Protein AF-A0A101X4U9-F1 (afdb_monomer)

Radius of gyration: 17.06 Å; Cα contacts (8 Å, |Δi|>4): 240; chains: 1; bounding box: 56×26×54 Å

Secondary structure (DSSP, 8-state):
-------------EEEEEEEE-SSEEEEEEEETTHHHHHHHHHHHHHHTT--EEES-S-BTTTTBEEEEEEPP---TTTHHHHHHHHHHHHHHHHHHHHHHHHHHH--EEEEEE---TTTTT-HHHHHHHHHHHHHHHHH--

Solvent-accessible surface area (backbone atoms only — not comparable to full-atom values): 7815 Å² total; per-residue (Å²): 135,84,84,75,78,75,68,71,81,74,71,69,42,43,30,25,36,29,38,19,85,52,84,55,43,28,42,39,34,23,28,53,82,58,14,66,60,29,49,55,39,19,38,55,43,11,46,76,71,77,38,71,53,42,77,73,44,91,59,41,82,90,59,61,25,34,36,33,34,36,70,44,80,93,48,60,94,86,59,26,62,64,52,38,50,53,53,50,52,48,44,49,54,11,39,54,50,14,45,53,50,42,27,73,76,64,66,28,51,69,49,80,40,86,44,87,45,69,64,70,90,75,43,67,63,49,49,47,46,39,44,48,52,42,55,48,50,60,70,64,71,112

Sequence (142 aa):
MDKSKRSERQGMNANVVGVDIGVSRSVFAFVGVNAELTYNLSIIYARQNAISMLPLGAYDAVTRAFVADVRYPSVDRYRGSELANNVVQKALGAVLRAMHSAQRMHGSLVGIALEDLGEVGENKRDLIRARRVWEYVIRHAR

Structure (mmCIF, N/CA/C/O backbone):
data_AF-A0A101X4U9-F1
#
_entry.id   AF-A0A101X4U9-F1
#
loop_
_atom_site.group_PDB
_atom_site.id
_atom_site.type_symbol
_atom_site.label_atom_id
_atom_site.label_alt_id
_atom_site.label_comp_id
_atom_site.label_asym_id
_atom_site.label_entity_id
_atom_site.label_seq_id
_atom_site.pdbx_PDB_ins_code
_atom_site.Cartn_x
_atom_site.Cartn_y
_atom_site.Cartn_z
_atom_site.occupancy
_atom_site.B_iso_or_equiv
_atom_site.auth_seq_id
_atom_site.auth_comp_id
_atom_site.auth_asym_id
_atom_site.auth_atom_id
_atom_site.pdbx_PDB_model_num
ATOM 1 N N . MET A 1 1 ? 38.336 3.531 -34.716 1.00 40.91 1 MET A N 1
ATOM 2 C CA . MET A 1 1 ? 37.607 2.357 -34.191 1.00 40.91 1 MET A CA 1
ATOM 3 C C . MET A 1 1 ? 36.460 2.887 -33.348 1.00 40.91 1 MET A C 1
ATOM 5 O O . MET A 1 1 ? 36.695 3.468 -32.296 1.00 40.91 1 MET A O 1
ATOM 9 N N . ASP A 1 2 ? 35.261 2.844 -33.913 1.00 41.22 2 ASP A N 1
ATOM 10 C CA . ASP A 1 2 ? 34.087 3.587 -33.463 1.00 41.22 2 ASP A CA 1
ATOM 11 C C . ASP A 1 2 ? 33.434 2.889 -32.257 1.00 41.22 2 ASP A C 1
ATOM 13 O O . ASP A 1 2 ? 32.840 1.818 -32.392 1.00 41.22 2 ASP A O 1
ATOM 17 N N . LYS A 1 3 ? 33.568 3.470 -31.055 1.00 41.94 3 LYS A N 1
ATOM 18 C CA . LYS A 1 3 ? 32.840 3.038 -29.848 1.00 41.94 3 LYS A CA 1
ATOM 19 C C . LYS A 1 3 ? 31.412 3.581 -29.910 1.00 41.94 3 LYS A C 1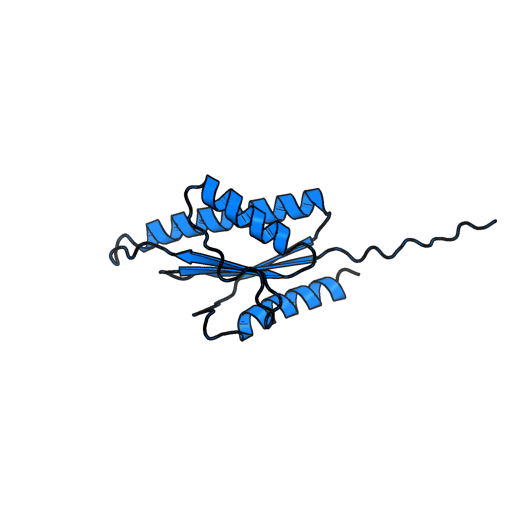
ATOM 21 O O . LYS A 1 3 ? 30.983 4.366 -29.064 1.00 41.94 3 LYS A O 1
ATOM 26 N N . SER A 1 4 ? 30.687 3.183 -30.951 1.00 38.59 4 SER A N 1
ATOM 27 C CA . SER A 1 4 ? 29.281 3.509 -31.124 1.00 38.59 4 SER A CA 1
ATOM 28 C C . SER A 1 4 ? 28.477 2.970 -29.936 1.00 38.59 4 SER A C 1
ATOM 30 O O . SER A 1 4 ? 28.243 1.777 -29.770 1.00 38.59 4 SER A O 1
ATOM 32 N N . LYS A 1 5 ? 28.110 3.895 -29.046 1.00 43.38 5 LYS A N 1
ATOM 33 C CA . LYS A 1 5 ? 26.751 4.092 -28.528 1.00 43.38 5 LYS A CA 1
ATOM 34 C C . LYS A 1 5 ? 25.884 2.831 -28.378 1.00 43.38 5 LYS A C 1
ATOM 36 O O . LYS A 1 5 ? 24.724 2.828 -28.778 1.00 43.38 5 LYS A O 1
ATOM 41 N N . ARG A 1 6 ? 26.363 1.809 -27.674 1.00 39.06 6 ARG A N 1
ATOM 42 C CA . ARG A 1 6 ? 25.469 0.993 -26.845 1.00 39.06 6 ARG A CA 1
ATOM 43 C C . ARG A 1 6 ? 25.341 1.687 -25.498 1.00 39.06 6 ARG A C 1
ATOM 45 O O . ARG A 1 6 ? 25.879 1.246 -24.494 1.00 39.06 6 ARG A O 1
ATOM 52 N N . SER A 1 7 ? 24.621 2.811 -25.509 1.00 40.25 7 SER A N 1
ATOM 53 C CA . SER A 1 7 ? 23.775 3.134 -24.366 1.00 40.25 7 SER A CA 1
ATOM 54 C C . SER A 1 7 ? 22.867 1.920 -24.234 1.00 40.25 7 SER A C 1
ATOM 56 O O . SER A 1 7 ? 21.953 1.715 -25.035 1.00 40.25 7 SER A O 1
ATOM 58 N N . GLU A 1 8 ? 23.211 1.031 -23.304 1.00 42.56 8 GLU A N 1
ATOM 59 C CA . GLU A 1 8 ? 22.228 0.129 -22.742 1.00 42.56 8 GLU A CA 1
ATOM 60 C C . GLU A 1 8 ? 21.030 1.007 -22.412 1.00 42.56 8 GLU A C 1
ATOM 62 O O . GLU A 1 8 ? 21.140 1.982 -21.666 1.00 42.56 8 GLU A O 1
ATOM 67 N N . ARG A 1 9 ? 19.916 0.734 -23.088 1.00 44.94 9 ARG A N 1
ATOM 68 C CA . ARG A 1 9 ? 18.620 1.305 -22.763 1.00 44.94 9 ARG A CA 1
ATOM 69 C C . ARG A 1 9 ? 18.318 0.851 -21.337 1.00 44.94 9 ARG A C 1
ATOM 71 O O . ARG A 1 9 ? 17.706 -0.197 -21.155 1.00 44.94 9 ARG A O 1
ATOM 78 N N . GLN A 1 10 ? 18.821 1.580 -20.343 1.00 50.31 10 GLN A N 1
ATOM 79 C CA . GLN A 1 10 ? 18.463 1.402 -18.946 1.00 50.31 10 GLN A CA 1
ATOM 80 C C . GLN A 1 10 ? 16.976 1.725 -18.870 1.00 50.31 10 GLN A C 1
ATOM 82 O O . GLN A 1 10 ? 16.577 2.886 -18.833 1.00 50.31 10 GLN A O 1
ATOM 87 N N . GLY A 1 11 ? 16.145 0.688 -18.971 1.00 56.69 11 GLY A N 1
ATOM 88 C CA . GLY A 1 11 ? 14.722 0.817 -18.712 1.00 56.69 11 GLY A CA 1
ATOM 89 C C . GLY A 1 11 ? 14.564 1.430 -17.329 1.00 56.69 11 GLY A C 1
ATOM 90 O O . GLY A 1 11 ? 15.196 0.978 -16.375 1.00 56.69 11 GLY A O 1
ATOM 91 N N . MET A 1 12 ? 13.778 2.495 -17.229 1.00 66.31 12 MET A N 1
ATOM 92 C CA . MET A 1 12 ? 13.555 3.165 -15.959 1.00 66.31 12 MET A CA 1
ATOM 93 C C . MET A 1 12 ? 12.910 2.174 -14.981 1.00 66.31 12 MET A C 1
ATOM 95 O O . MET A 1 12 ? 11.835 1.634 -15.251 1.00 66.31 12 MET A O 1
ATOM 99 N N . ASN A 1 13 ? 13.569 1.917 -13.850 1.00 79.38 13 ASN A N 1
ATOM 100 C CA . ASN A 1 13 ? 13.026 1.055 -12.805 1.00 79.38 13 ASN A CA 1
ATOM 101 C C . ASN A 1 13 ? 11.766 1.713 -12.242 1.00 79.38 13 ASN A C 1
ATOM 103 O O . ASN A 1 13 ? 11.863 2.746 -11.585 1.00 79.38 13 ASN A O 1
ATOM 107 N N . ALA A 1 14 ? 10.587 1.141 -12.465 1.00 77.44 14 ALA A N 1
ATOM 108 C CA . ALA A 1 14 ? 9.351 1.663 -11.892 1.00 77.44 14 ALA A CA 1
ATOM 109 C C . ALA A 1 14 ? 8.870 0.780 -10.736 1.00 77.44 14 ALA A C 1
ATOM 111 O O . ALA A 1 14 ? 9.015 -0.443 -10.793 1.00 77.44 14 ALA A O 1
ATOM 112 N N . ASN A 1 15 ? 8.241 1.390 -9.735 1.00 83.56 15 ASN A N 1
ATOM 113 C CA . ASN A 1 15 ? 7.404 0.720 -8.743 1.00 83.56 15 ASN A CA 1
ATOM 114 C C . ASN A 1 15 ? 6.072 1.460 -8.610 1.00 83.56 15 ASN A C 1
ATOM 116 O O . ASN A 1 15 ? 5.991 2.669 -8.828 1.00 83.56 15 ASN A O 1
ATOM 120 N N . VAL A 1 16 ? 5.030 0.739 -8.226 1.00 83.88 16 VAL A N 1
ATOM 121 C CA . VAL A 1 16 ? 3.734 1.301 -7.853 1.00 83.88 16 VAL A CA 1
ATOM 122 C C . VAL A 1 16 ? 3.359 0.768 -6.483 1.00 83.88 16 VAL A C 1
ATOM 124 O O . VAL A 1 16 ? 3.527 -0.422 -6.208 1.00 83.88 16 VAL A O 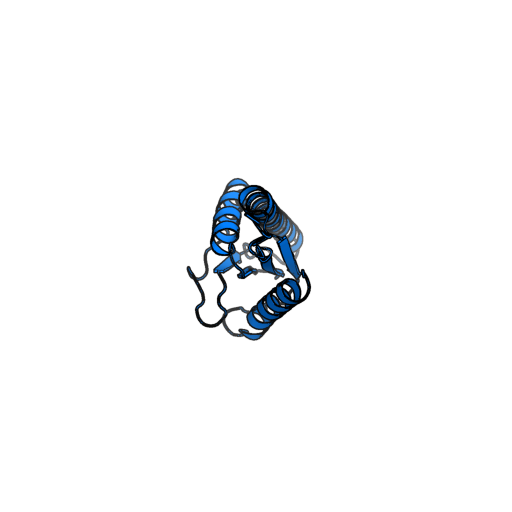1
ATOM 127 N N . VAL A 1 17 ? 2.861 1.662 -5.635 1.00 86.50 17 VAL A N 1
ATOM 128 C CA . VAL A 1 17 ? 2.248 1.308 -4.359 1.00 86.50 17 VAL A CA 1
ATOM 129 C C . VAL A 1 17 ? 0.742 1.531 -4.459 1.00 86.50 17 VAL A C 1
ATOM 131 O O . VAL A 1 17 ? 0.304 2.669 -4.615 1.00 86.50 17 VAL A O 1
ATOM 134 N N . GLY A 1 18 ? -0.035 0.452 -4.399 1.00 85.94 18 GLY A N 1
ATOM 135 C CA . GLY A 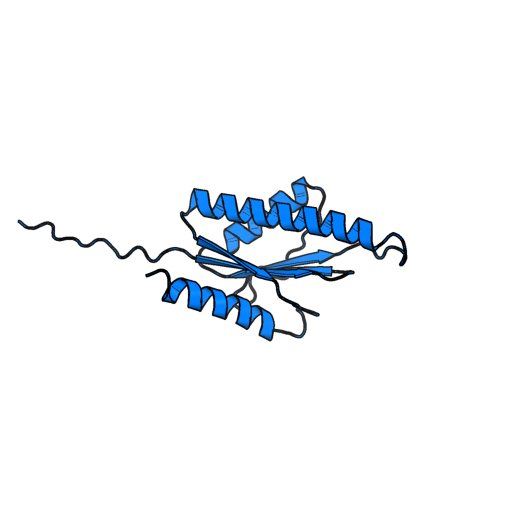1 18 ? -1.485 0.483 -4.218 1.00 85.94 18 GLY A CA 1
ATOM 136 C C . GLY A 1 18 ? -1.823 0.678 -2.743 1.00 85.94 18 GLY A C 1
ATOM 137 O O . GLY A 1 18 ? -1.208 0.037 -1.888 1.00 85.94 18 GLY A O 1
ATOM 138 N N . VAL A 1 19 ? -2.758 1.573 -2.437 1.00 83.94 19 VAL A N 1
ATOM 139 C CA . VAL A 1 19 ? -3.157 1.907 -1.065 1.00 83.94 19 VAL A CA 1
ATOM 140 C C . VAL A 1 19 ? -4.670 1.886 -0.948 1.00 83.94 19 VAL A C 1
ATOM 142 O O . VAL A 1 19 ? -5.331 2.643 -1.650 1.00 83.94 19 VAL A O 1
ATOM 145 N N . ASP A 1 20 ? -5.170 1.098 -0.003 1.00 82.38 20 ASP A N 1
ATOM 146 C CA . ASP A 1 20 ? -6.569 1.058 0.420 1.00 82.38 20 ASP A CA 1
ATOM 147 C C . ASP A 1 20 ? -6.712 1.458 1.863 1.00 82.38 20 ASP A C 1
ATOM 149 O O . ASP A 1 20 ? -6.025 0.918 2.733 1.00 82.38 20 ASP A O 1
ATOM 153 N N . ILE A 1 21 ? -7.601 2.416 2.093 1.00 77.38 21 ILE A N 1
ATOM 154 C CA . ILE A 1 21 ? -7.804 3.035 3.388 1.00 77.38 21 ILE A CA 1
ATOM 155 C C . ILE A 1 21 ? -9.200 2.690 3.878 1.00 77.38 21 ILE A C 1
ATOM 157 O O . ILE A 1 21 ? -10.187 3.296 3.466 1.00 77.38 21 ILE A O 1
ATOM 161 N N . GLY A 1 22 ? -9.265 1.761 4.825 1.00 75.06 22 GLY A N 1
ATOM 162 C CA . GLY A 1 22 ? -10.493 1.412 5.523 1.00 75.06 22 GLY A CA 1
ATOM 163 C C . GLY A 1 22 ? -10.547 1.966 6.945 1.00 75.06 22 GLY A C 1
ATOM 164 O O . GLY A 1 22 ? -9.579 2.486 7.499 1.00 75.06 22 GLY A O 1
ATOM 165 N N . VAL A 1 23 ? -11.714 1.816 7.571 1.00 70.12 23 VAL A N 1
ATOM 166 C CA . VAL A 1 23 ? -11.990 2.321 8.930 1.00 70.12 23 VAL A CA 1
ATOM 167 C C . VAL A 1 23 ? -11.407 1.419 10.026 1.00 70.12 23 VAL A C 1
ATOM 169 O O . VAL A 1 23 ? -11.098 1.881 11.120 1.00 70.12 23 VAL A O 1
ATOM 172 N N . SER A 1 24 ? -11.254 0.124 9.738 1.00 74.50 24 SER A N 1
ATOM 173 C CA . SER A 1 24 ? -10.729 -0.907 10.654 1.00 74.50 24 SER A CA 1
ATOM 174 C C . SER A 1 24 ? -9.416 -1.534 10.171 1.00 74.50 24 SER A C 1
ATOM 176 O O . SER A 1 24 ? -8.666 -2.114 10.960 1.00 74.50 24 SER A O 1
ATOM 178 N N . ARG A 1 25 ? -9.112 -1.389 8.880 1.00 80.75 25 ARG A N 1
ATOM 179 C CA . ARG A 1 25 ? -7.940 -1.960 8.226 1.00 80.75 25 ARG A CA 1
ATOM 180 C C . ARG A 1 25 ? -7.597 -1.146 6.988 1.00 80.75 25 ARG A C 1
ATOM 182 O O . ARG A 1 25 ? -8.496 -0.800 6.237 1.00 80.75 25 ARG A O 1
ATOM 189 N N . SER A 1 26 ? -6.313 -0.911 6.767 1.00 82.31 26 SER A N 1
ATOM 190 C CA . SER A 1 26 ? -5.789 -0.412 5.493 1.00 82.31 26 SER A CA 1
ATOM 191 C C . SER A 1 26 ? -4.803 -1.406 4.912 1.00 82.31 26 SER A C 1
ATOM 193 O O . SER A 1 26 ? -4.105 -2.084 5.670 1.00 82.31 26 SER A O 1
ATOM 195 N N . VAL A 1 27 ? -4.727 -1.486 3.588 1.00 85.00 27 VAL A N 1
ATOM 196 C CA . VAL A 1 27 ? -3.839 -2.409 2.876 1.00 85.00 27 VAL A CA 1
ATOM 197 C C . VAL A 1 27 ? -2.935 -1.656 1.915 1.00 85.00 27 VAL A C 1
ATOM 199 O O . VAL A 1 27 ? -3.335 -0.693 1.270 1.00 85.00 27 VAL A O 1
ATOM 202 N N . PHE A 1 28 ? -1.692 -2.113 1.832 1.00 86.94 28 PHE A N 1
ATOM 203 C CA . PHE A 1 28 ? -0.645 -1.559 0.997 1.00 86.94 28 PHE A CA 1
ATOM 204 C C . PHE A 1 28 ? -0.070 -2.677 0.136 1.00 86.94 28 PHE A C 1
ATOM 206 O O . PHE A 1 28 ? 0.359 -3.710 0.656 1.00 86.94 28 PHE A O 1
ATOM 213 N N . ALA A 1 29 ? -0.050 -2.463 -1.173 1.00 87.44 29 ALA A N 1
ATOM 214 C CA . ALA A 1 29 ? 0.460 -3.409 -2.149 1.00 87.44 29 ALA A CA 1
ATOM 215 C C . ALA A 1 29 ? 1.599 -2.786 -2.947 1.00 87.44 29 ALA A C 1
ATOM 217 O O . ALA A 1 29 ? 1.449 -1.709 -3.508 1.00 87.44 29 ALA A O 1
ATOM 218 N N . PHE A 1 30 ? 2.732 -3.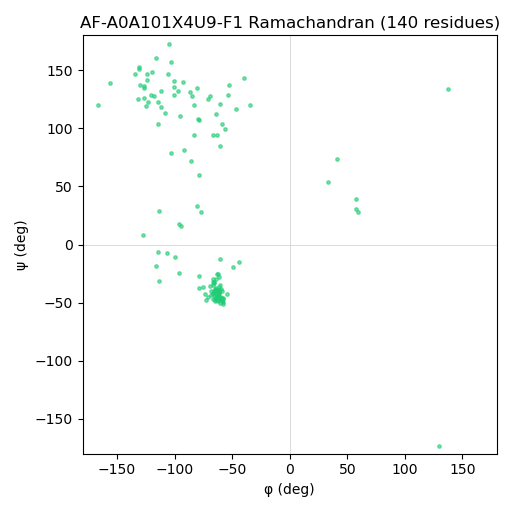469 -3.034 1.00 88.12 30 PHE A N 1
ATOM 219 C CA . PHE A 1 30 ? 3.934 -2.973 -3.690 1.00 88.12 30 PHE A CA 1
ATOM 220 C C . PHE A 1 30 ? 4.222 -3.846 -4.906 1.00 88.12 30 PHE A C 1
ATOM 222 O O . PHE A 1 30 ? 4.383 -5.063 -4.785 1.00 88.12 30 PHE A O 1
ATOM 229 N N . VAL A 1 31 ? 4.300 -3.222 -6.081 1.00 85.62 31 VAL A N 1
ATOM 230 C CA . VAL A 1 31 ? 4.518 -3.895 -7.369 1.00 85.62 31 VAL A CA 1
ATOM 231 C C . VAL A 1 31 ? 5.651 -3.207 -8.119 1.00 85.62 31 VAL A C 1
ATOM 233 O O . VAL A 1 31 ? 5.715 -1.980 -8.162 1.00 85.62 31 VAL A O 1
ATOM 236 N N . GLY A 1 32 ? 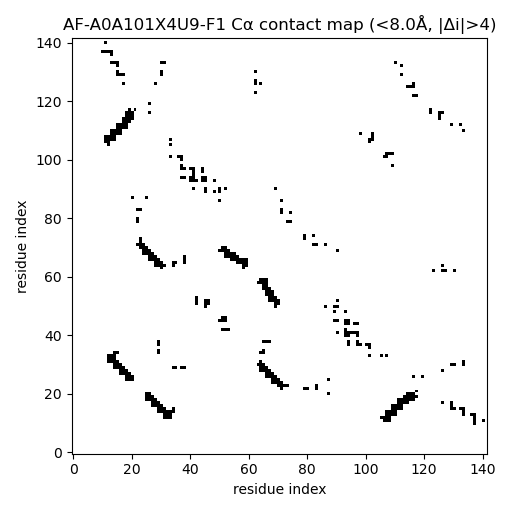6.549 -3.985 -8.723 1.00 82.38 32 GLY A N 1
ATOM 237 C CA . GLY A 1 32 ? 7.657 -3.468 -9.527 1.00 82.38 32 GLY A CA 1
ATOM 238 C C . GLY A 1 32 ? 9.023 -4.038 -9.170 1.00 82.38 32 GLY A C 1
ATOM 239 O O . GLY A 1 32 ? 9.139 -4.967 -8.374 1.00 82.38 32 GLY A O 1
ATOM 240 N N . VAL A 1 33 ? 10.060 -3.482 -9.801 1.00 83.00 33 VAL A N 1
ATOM 241 C CA . VAL A 1 33 ? 11.437 -4.010 -9.770 1.00 83.00 33 VAL A CA 1
ATOM 242 C C . VAL A 1 33 ? 12.041 -3.970 -8.364 1.00 83.00 33 VAL A C 1
ATOM 244 O O . VAL A 1 33 ? 12.694 -4.920 -7.953 1.00 83.00 33 VAL A O 1
ATOM 247 N N . ASN A 1 34 ? 11.782 -2.901 -7.608 1.00 86.31 34 ASN A N 1
ATOM 248 C CA . ASN A 1 34 ? 12.265 -2.712 -6.235 1.00 86.31 34 ASN A CA 1
ATOM 249 C C . ASN A 1 34 ? 11.105 -2.709 -5.224 1.00 86.31 34 ASN A C 1
ATOM 251 O O . ASN A 1 34 ? 11.167 -2.045 -4.182 1.00 86.31 34 ASN A O 1
ATOM 255 N N . ALA A 1 35 ? 10.020 -3.422 -5.541 1.00 86.88 35 ALA A N 1
ATOM 256 C CA . ALA A 1 35 ? 8.841 -3.495 -4.688 1.00 86.88 35 ALA A CA 1
ATOM 257 C C . ALA A 1 35 ? 9.147 -4.131 -3.330 1.00 86.88 35 ALA A C 1
ATOM 259 O O . ALA A 1 35 ? 8.704 -3.604 -2.316 1.00 86.88 35 ALA A O 1
ATOM 260 N N . GLU A 1 36 ? 9.966 -5.185 -3.302 1.00 89.56 36 GLU A N 1
ATOM 261 C CA . GLU A 1 36 ? 10.386 -5.856 -2.067 1.00 89.56 36 GLU A CA 1
ATOM 262 C C . GLU A 1 36 ? 11.142 -4.914 -1.126 1.00 89.56 36 GLU A C 1
ATOM 264 O O . GLU A 1 36 ? 10.854 -4.836 0.066 1.00 89.56 36 GLU A O 1
ATOM 269 N N . LEU A 1 37 ? 12.091 -4.148 -1.670 1.00 89.50 37 LEU A N 1
ATOM 270 C CA . LEU A 1 37 ? 12.841 -3.161 -0.899 1.00 89.50 37 LEU A CA 1
ATOM 271 C C . LEU A 1 37 ? 11.904 -2.088 -0.337 1.00 89.50 37 LEU A C 1
ATOM 273 O O . LEU A 1 37 ? 11.981 -1.758 0.845 1.00 89.50 37 LEU A O 1
ATOM 277 N N . THR A 1 38 ? 11.011 -1.561 -1.177 1.00 90.81 38 THR A N 1
ATOM 278 C CA . THR A 1 38 ? 10.048 -0.525 -0.774 1.00 90.81 38 THR A CA 1
ATOM 279 C C . THR A 1 38 ? 9.117 -1.046 0.327 1.00 90.81 38 THR A C 1
ATOM 281 O O . THR A 1 38 ? 8.894 -0.360 1.320 1.00 90.81 38 THR A O 1
ATOM 284 N N . TYR A 1 39 ? 8.650 -2.285 0.197 1.00 92.19 39 TYR A N 1
ATOM 285 C CA . TYR A 1 39 ? 7.836 -2.993 1.180 1.00 92.19 39 TYR A CA 1
ATOM 286 C C . TYR A 1 39 ? 8.558 -3.206 2.521 1.00 92.19 39 TYR A C 1
ATOM 288 O O . TYR A 1 39 ? 8.038 -2.880 3.591 1.00 92.19 39 TYR A O 1
ATOM 296 N N . ASN A 1 40 ? 9.793 -3.707 2.486 1.00 92.12 40 ASN A N 1
ATOM 297 C CA . ASN A 1 40 ? 10.571 -3.950 3.699 1.00 92.12 40 ASN A CA 1
ATOM 298 C C . ASN A 1 40 ? 10.876 -2.637 4.434 1.00 92.12 40 ASN A C 1
ATOM 300 O O . ASN A 1 40 ? 10.722 -2.543 5.656 1.00 92.12 40 ASN A O 1
ATOM 304 N N . LEU A 1 41 ? 11.243 -1.589 3.692 1.00 93.19 41 LEU A N 1
ATOM 305 C CA . LEU A 1 41 ? 11.480 -0.263 4.257 1.00 93.19 41 LEU A CA 1
ATOM 306 C C . LEU A 1 41 ? 10.205 0.352 4.842 1.00 93.19 41 LEU A C 1
ATOM 308 O O . LEU A 1 41 ? 10.276 0.961 5.910 1.00 93.19 41 LEU A O 1
ATOM 312 N N . SER A 1 42 ? 9.038 0.174 4.20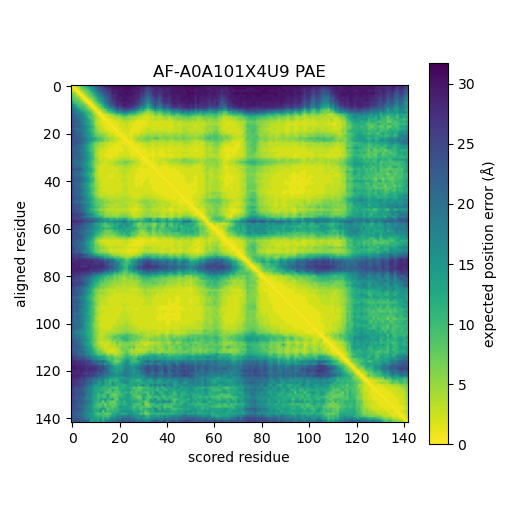9 1.00 93.00 42 SER A N 1
ATOM 313 C CA . SER A 1 42 ? 7.787 0.712 4.754 1.00 93.00 42 SER A CA 1
ATOM 314 C C . SER A 1 42 ? 7.431 0.068 6.090 1.00 93.00 42 SER A C 1
ATOM 316 O O . SER A 1 42 ? 7.010 0.777 7.000 1.00 93.00 42 SER A O 1
ATOM 318 N N . ILE A 1 43 ? 7.678 -1.236 6.256 1.00 92.38 43 ILE A N 1
ATOM 319 C CA . ILE A 1 43 ? 7.479 -1.934 7.536 1.00 92.38 43 ILE A CA 1
ATOM 320 C C . ILE A 1 43 ? 8.424 -1.381 8.610 1.00 92.38 43 ILE A C 1
ATOM 322 O O . ILE A 1 43 ? 7.987 -1.084 9.725 1.00 92.38 43 ILE A O 1
ATOM 326 N N . ILE A 1 44 ? 9.709 -1.205 8.286 1.00 93.56 44 ILE A N 1
ATOM 327 C CA . ILE A 1 44 ? 10.701 -0.655 9.223 1.00 93.56 44 ILE A CA 1
ATOM 328 C C . ILE A 1 44 ? 10.299 0.757 9.659 1.00 93.56 44 ILE A C 1
ATOM 330 O O . ILE A 1 44 ? 10.222 1.041 10.856 1.00 93.56 44 ILE A O 1
ATOM 334 N N . TYR A 1 45 ? 9.989 1.637 8.706 1.00 94.69 45 TYR A N 1
ATOM 335 C CA . TYR A 1 45 ? 9.595 3.011 9.004 1.00 94.69 45 TYR A CA 1
ATOM 336 C C . TYR A 1 45 ? 8.251 3.093 9.730 1.00 94.69 45 TYR A C 1
ATOM 338 O O . TYR A 1 45 ? 8.076 3.977 10.565 1.00 94.69 45 TYR A O 1
ATOM 346 N N . ALA A 1 46 ? 7.310 2.180 9.471 1.00 91.69 46 ALA A N 1
ATOM 347 C CA . ALA A 1 46 ? 6.046 2.115 10.201 1.00 91.69 46 ALA A CA 1
ATOM 348 C C . ALA A 1 46 ? 6.290 1.774 11.676 1.00 91.69 46 ALA A C 1
ATOM 350 O O . ALA A 1 46 ? 5.805 2.489 12.557 1.00 91.69 46 ALA A O 1
ATOM 351 N N . ARG A 1 47 ? 7.129 0.766 11.948 1.00 90.88 47 ARG A N 1
ATOM 352 C CA . ARG A 1 47 ? 7.514 0.373 13.313 1.00 90.88 47 ARG A CA 1
ATOM 353 C C . ARG A 1 47 ? 8.204 1.503 14.071 1.00 90.88 47 ARG A C 1
ATOM 355 O O . ARG A 1 47 ? 7.915 1.702 15.246 1.00 90.88 47 ARG A O 1
ATOM 362 N N . GLN A 1 48 ? 9.040 2.295 13.398 1.00 92.38 48 GLN A N 1
ATOM 363 C CA . GLN A 1 48 ? 9.661 3.485 13.996 1.00 92.38 48 GLN A CA 1
ATOM 364 C C . GLN A 1 48 ? 8.639 4.550 14.435 1.00 92.38 48 GLN A C 1
ATOM 366 O O . GLN A 1 48 ? 8.920 5.307 15.357 1.00 92.38 48 GLN A O 1
ATOM 371 N N . ASN A 1 49 ? 7.443 4.591 13.832 1.00 88.06 49 ASN A N 1
ATOM 372 C CA . ASN A 1 49 ? 6.345 5.468 14.268 1.00 88.06 49 ASN A CA 1
ATOM 373 C C . ASN A 1 49 ? 5.340 4.760 15.197 1.00 88.06 49 ASN A C 1
ATOM 375 O O . ASN A 1 49 ? 4.210 5.236 15.336 1.00 88.06 49 ASN A O 1
ATOM 379 N N . ALA A 1 50 ? 5.722 3.623 15.792 1.00 88.00 50 ALA A N 1
ATOM 380 C CA . ALA A 1 50 ? 4.862 2.769 16.613 1.00 88.00 50 ALA A CA 1
ATOM 381 C C . ALA A 1 50 ? 3.599 2.264 15.884 1.00 88.00 50 ALA A C 1
ATOM 383 O O . ALA A 1 50 ? 2.561 2.041 16.506 1.00 88.00 50 ALA A O 1
ATOM 384 N N . ILE A 1 51 ? 3.678 2.080 14.560 1.00 89.06 51 ILE A N 1
ATOM 385 C CA . ILE A 1 51 ? 2.606 1.481 13.760 1.00 89.06 51 ILE A CA 1
ATOM 386 C C . ILE A 1 51 ? 2.925 0.018 13.469 1.00 89.06 51 ILE A C 1
ATOM 388 O O . ILE A 1 51 ? 3.996 -0.313 12.958 1.00 89.06 51 ILE A O 1
ATOM 392 N N . SER A 1 52 ? 1.959 -0.857 13.753 1.00 86.94 52 SER A N 1
ATOM 393 C CA . SER A 1 52 ? 2.025 -2.266 13.371 1.00 86.94 52 SER A CA 1
ATOM 394 C C . SER A 1 52 ? 1.556 -2.430 11.926 1.00 86.94 52 SER A C 1
ATOM 396 O O . SER A 1 52 ? 0.359 -2.515 11.656 1.00 86.94 52 SER A O 1
ATOM 398 N N . MET A 1 53 ? 2.513 -2.419 10.999 1.00 88.81 53 MET A N 1
ATOM 399 C CA . MET A 1 53 ? 2.302 -2.808 9.606 1.00 88.81 53 MET A CA 1
ATOM 400 C C . MET A 1 53 ? 2.691 -4.280 9.455 1.00 88.81 53 MET A C 1
ATOM 402 O O . MET A 1 53 ? 3.864 -4.636 9.617 1.00 88.81 53 MET A O 1
ATOM 406 N N . LEU A 1 54 ? 1.698 -5.136 9.227 1.00 85.38 54 LEU A N 1
ATOM 407 C CA . LEU A 1 54 ? 1.843 -6.583 9.212 1.00 85.38 54 LEU A CA 1
ATOM 408 C C . LEU A 1 54 ? 1.999 -7.099 7.777 1.00 85.38 54 LEU A C 1
ATOM 410 O O . LEU A 1 54 ? 1.218 -6.731 6.901 1.00 85.38 54 LEU A O 1
ATOM 414 N N . PRO A 1 55 ? 2.981 -7.973 7.523 1.00 82.88 55 PRO A N 1
ATOM 415 C CA . PRO A 1 55 ? 3.147 -8.615 6.230 1.00 82.88 55 PRO A CA 1
ATOM 416 C C . PRO A 1 55 ? 2.023 -9.640 5.997 1.00 82.88 55 PRO A C 1
ATOM 418 O O . PRO A 1 55 ? 1.845 -10.551 6.801 1.00 82.88 55 PRO A O 1
ATOM 421 N N . LEU A 1 56 ? 1.285 -9.532 4.887 1.00 73.44 56 LEU A N 1
ATOM 422 C CA . LEU A 1 56 ? 0.180 -10.445 4.538 1.00 73.44 56 LEU A CA 1
ATOM 423 C C . LEU A 1 56 ? 0.589 -11.609 3.623 1.00 73.44 56 LEU A C 1
ATOM 425 O O . LEU A 1 56 ? -0.253 -12.287 3.043 1.00 73.44 56 LEU A O 1
ATOM 429 N N . GLY A 1 57 ? 1.891 -11.852 3.518 1.00 62.47 57 GLY A N 1
ATOM 430 C CA . GLY A 1 57 ? 2.492 -12.834 2.626 1.00 62.47 57 GLY A CA 1
ATOM 431 C C . GLY A 1 57 ? 3.727 -12.226 1.976 1.00 62.47 57 GLY A C 1
ATOM 432 O O . GLY A 1 57 ? 3.694 -11.081 1.532 1.00 62.47 57 GLY A O 1
ATOM 433 N N . ALA A 1 58 ? 4.830 -12.979 1.955 1.00 59.03 58 ALA A N 1
ATOM 434 C CA . ALA A 1 58 ? 6.109 -12.493 1.442 1.00 59.03 58 ALA A CA 1
ATOM 435 C C . ALA A 1 58 ? 6.039 -12.118 -0.046 1.00 59.03 58 ALA A C 1
ATOM 437 O O . ALA A 1 58 ? 6.775 -11.247 -0.467 1.00 59.03 58 ALA A O 1
ATOM 438 N N . TYR A 1 59 ? 5.155 -12.743 -0.828 1.00 70.12 59 TYR A N 1
ATOM 439 C CA . TYR A 1 59 ? 4.883 -12.401 -2.223 1.00 70.12 59 TYR A CA 1
ATOM 440 C C . TYR A 1 59 ? 3.594 -13.104 -2.666 1.00 70.12 59 TYR A C 1
ATOM 442 O O . TYR A 1 59 ? 3.527 -14.335 -2.633 1.00 70.12 59 TYR A O 1
ATOM 450 N N . ASP A 1 60 ? 2.567 -12.364 -3.083 1.00 67.81 60 ASP A N 1
ATOM 451 C CA . ASP A 1 60 ? 1.398 -12.976 -3.719 1.00 67.81 60 ASP A CA 1
ATOM 452 C C . ASP A 1 60 ? 1.735 -13.290 -5.182 1.00 67.81 60 ASP A C 1
ATOM 454 O O . ASP A 1 60 ? 1.822 -12.400 -6.028 1.00 67.81 60 ASP A O 1
ATOM 458 N N . ALA A 1 61 ? 1.917 -14.575 -5.493 1.00 61.22 61 ALA A N 1
ATOM 459 C CA . ALA A 1 61 ? 2.259 -15.039 -6.835 1.00 61.22 61 ALA A CA 1
ATOM 460 C C . ALA A 1 61 ? 1.170 -14.747 -7.886 1.00 61.22 61 ALA A C 1
ATOM 462 O O . ALA A 1 61 ? 1.484 -14.635 -9.075 1.00 61.22 61 ALA A O 1
ATOM 463 N N . VAL A 1 62 ? -0.096 -14.610 -7.473 1.00 63.84 62 VAL A N 1
ATOM 464 C CA . VAL A 1 62 ? -1.220 -14.339 -8.382 1.00 63.84 62 VAL A CA 1
ATOM 465 C C . VAL A 1 62 ? -1.179 -12.894 -8.859 1.00 63.84 62 VAL A C 1
ATOM 467 O O . VAL A 1 62 ? -1.368 -12.614 -10.045 1.00 63.84 62 VAL A O 1
ATOM 470 N N . THR A 1 63 ? -0.900 -11.972 -7.945 1.00 59.91 63 THR A N 1
ATOM 471 C CA . THR A 1 63 ? -0.915 -10.533 -8.223 1.00 59.91 63 THR A CA 1
ATOM 472 C C . THR A 1 63 ? 0.472 -9.948 -8.461 1.00 59.91 63 THR A C 1
ATOM 474 O O . THR A 1 63 ? 0.594 -8.848 -9.001 1.00 59.91 63 THR A O 1
ATOM 477 N N . ARG A 1 64 ? 1.517 -10.734 -8.176 1.00 73.00 64 ARG A N 1
ATOM 478 C CA . ARG A 1 64 ? 2.935 -10.365 -8.254 1.00 73.00 64 ARG A CA 1
ATOM 479 C C . ARG A 1 64 ? 3.273 -9.158 -7.378 1.00 73.00 64 ARG A C 1
ATOM 481 O O . ARG A 1 64 ? 4.055 -8.299 -7.787 1.00 73.00 64 ARG A O 1
ATOM 488 N N . ALA A 1 65 ? 2.666 -9.101 -6.194 1.00 81.12 65 ALA A N 1
ATOM 489 C CA . ALA A 1 65 ? 2.763 -7.981 -5.268 1.00 81.12 65 ALA A CA 1
ATOM 490 C C . ALA A 1 65 ? 3.263 -8.424 -3.887 1.00 81.12 65 ALA A C 1
ATOM 492 O O . ALA A 1 65 ? 2.934 -9.509 -3.406 1.00 81.12 65 ALA A O 1
ATOM 493 N N . PHE A 1 66 ? 4.007 -7.541 -3.225 1.00 86.56 66 PHE A N 1
ATOM 494 C CA . PHE A 1 66 ? 4.238 -7.620 -1.783 1.00 86.56 66 PHE A CA 1
ATOM 495 C C . PHE A 1 66 ? 3.086 -6.907 -1.084 1.00 86.56 66 PHE A C 1
ATOM 497 O O . PHE A 1 66 ? 2.744 -5.794 -1.481 1.00 86.56 66 PHE A O 1
ATOM 504 N N . VAL A 1 67 ? 2.474 -7.520 -0.071 1.00 84.75 67 VAL A N 1
ATOM 505 C CA . VAL A 1 67 ? 1.269 -6.968 0.566 1.00 84.75 67 VAL A CA 1
ATOM 506 C C . VAL A 1 67 ? 1.467 -6.854 2.073 1.00 84.75 67 VAL A C 1
ATOM 508 O O . VAL A 1 67 ? 1.971 -7.772 2.726 1.00 84.75 67 VAL A O 1
ATOM 511 N N . ALA A 1 68 ? 1.074 -5.714 2.632 1.00 87.94 68 ALA A N 1
ATOM 512 C CA . ALA A 1 68 ? 1.033 -5.469 4.067 1.00 87.94 68 ALA A CA 1
ATOM 513 C C . ALA A 1 68 ? -0.284 -4.802 4.461 1.00 87.94 68 ALA A C 1
ATOM 515 O O . ALA A 1 68 ? -0.812 -3.994 3.701 1.00 87.94 68 ALA A O 1
ATOM 516 N N . ASP A 1 69 ? -0.795 -5.092 5.655 1.00 87.50 69 ASP A N 1
ATOM 517 C CA . ASP A 1 69 ? -1.910 -4.350 6.238 1.00 87.50 69 ASP A CA 1
ATOM 518 C C . ASP A 1 69 ? -1.537 -3.619 7.522 1.00 87.50 69 ASP A C 1
ATOM 520 O O . ASP A 1 69 ? -0.539 -3.889 8.186 1.00 87.50 69 ASP A O 1
ATOM 524 N N . VAL A 1 70 ? -2.359 -2.635 7.853 1.00 86.38 70 VAL A N 1
ATOM 525 C CA . VAL A 1 70 ? -2.361 -1.949 9.138 1.00 86.38 70 VAL A CA 1
ATOM 526 C C . VAL A 1 70 ? -3.764 -2.094 9.693 1.00 86.38 70 VAL A C 1
ATOM 528 O O . VAL A 1 70 ? -4.731 -1.699 9.044 1.00 86.38 70 VAL A O 1
ATOM 531 N N . ARG A 1 71 ? -3.885 -2.673 10.887 1.00 82.56 71 ARG A N 1
ATOM 532 C CA . ARG A 1 71 ? -5.170 -2.833 11.575 1.00 82.56 71 ARG A CA 1
ATOM 533 C C . ARG A 1 71 ? -5.324 -1.765 12.644 1.00 82.56 71 ARG A C 1
ATOM 535 O O . ARG A 1 71 ? -4.390 -1.508 13.405 1.00 82.56 71 ARG A O 1
ATOM 542 N N . TYR A 1 72 ? -6.506 -1.167 12.710 1.00 75.44 72 TYR A N 1
ATOM 543 C CA . TYR A 1 72 ? -6.854 -0.195 13.739 1.00 75.44 72 TYR A CA 1
ATOM 544 C C . TYR A 1 72 ? -7.527 -0.925 14.904 1.00 75.44 72 TYR A C 1
ATOM 546 O O . TYR A 1 72 ? -8.332 -1.829 14.665 1.00 75.44 72 TYR A O 1
ATOM 554 N N . PRO A 1 73 ? -7.228 -0.566 16.164 1.00 65.25 73 PRO A N 1
ATOM 555 C CA . PRO A 1 73 ? -8.040 -1.014 17.287 1.00 65.25 73 PRO A CA 1
ATOM 556 C C . PRO A 1 73 ? -9.507 -0.668 17.006 1.00 65.25 73 PRO A C 1
ATOM 558 O O . PRO A 1 73 ? -9.789 0.428 16.522 1.00 65.25 73 PRO A O 1
ATOM 561 N N . SER A 1 74 ? -10.441 -1.575 17.297 1.00 55.88 74 SER A N 1
ATOM 562 C CA . SER A 1 74 ? -11.870 -1.264 17.236 1.00 55.88 74 SER A CA 1
ATOM 563 C C . SER A 1 74 ? -12.181 -0.241 18.326 1.00 55.88 74 SER A C 1
ATOM 565 O O . SER A 1 74 ? -12.368 -0.595 19.489 1.00 55.88 74 SER A O 1
ATOM 567 N N . VAL A 1 75 ? -12.159 1.038 17.977 1.00 53.44 75 VAL A N 1
ATOM 568 C CA . VAL A 1 75 ? -12.532 2.123 18.882 1.00 53.44 75 VAL A CA 1
ATOM 569 C C . VAL A 1 75 ? -13.944 2.573 18.566 1.00 53.44 75 VAL A C 1
ATOM 571 O O . VAL A 1 75 ? -14.349 2.643 17.407 1.00 53.44 75 VAL A O 1
ATOM 574 N N . ASP A 1 76 ? -14.670 2.859 19.641 1.00 53.47 76 ASP A N 1
ATOM 575 C CA . ASP A 1 76 ? -16.035 3.363 19.664 1.00 53.47 76 ASP A CA 1
ATOM 576 C C . ASP A 1 76 ? -16.296 4.408 18.566 1.00 53.47 76 ASP A C 1
ATOM 578 O O . ASP A 1 76 ? -15.423 5.239 18.276 1.00 53.47 76 ASP A O 1
ATOM 582 N N . ARG A 1 77 ? -17.505 4.392 17.982 1.00 51.75 77 ARG A N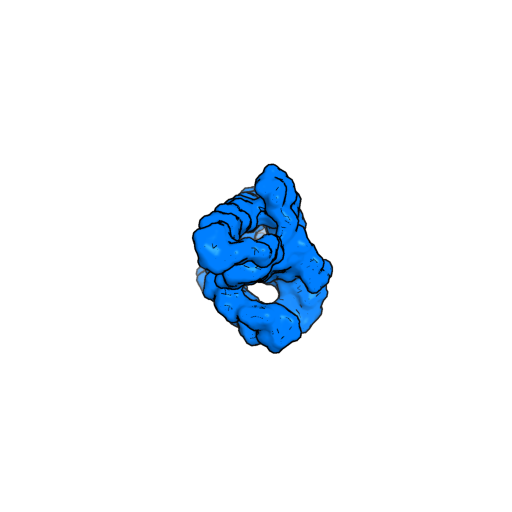 1
ATOM 583 C CA . ARG A 1 77 ? -17.894 5.158 16.769 1.00 51.75 77 ARG A CA 1
ATOM 584 C C . ARG A 1 77 ? -17.538 6.657 16.799 1.00 51.75 77 ARG A C 1
ATOM 586 O O . ARG A 1 77 ? -17.474 7.272 15.741 1.00 51.75 77 ARG A O 1
ATOM 593 N N . TYR A 1 78 ? -17.289 7.229 17.978 1.00 48.09 78 TYR A N 1
ATOM 594 C CA . TYR A 1 78 ? -16.988 8.646 18.197 1.00 48.09 78 TYR A CA 1
ATOM 595 C C . TYR A 1 78 ? -15.493 9.007 18.296 1.00 48.09 78 TYR A C 1
ATOM 597 O O . TYR A 1 78 ? -15.147 10.149 18.021 1.00 48.09 78 TYR A O 1
ATOM 605 N N . ARG A 1 79 ? -14.596 8.077 18.666 1.00 56.81 79 ARG A N 1
ATOM 606 C CA . ARG A 1 79 ? -13.129 8.325 18.746 1.00 56.81 79 ARG A CA 1
ATOM 607 C C . ARG A 1 79 ? -12.327 7.510 17.727 1.00 56.81 79 ARG A C 1
ATOM 609 O O . ARG A 1 79 ? -11.120 7.705 17.585 1.00 56.81 79 ARG A O 1
ATOM 616 N N . GLY A 1 80 ? -12.996 6.605 17.012 1.00 63.38 80 GLY A N 1
ATOM 617 C CA . GLY A 1 80 ? -12.372 5.734 16.022 1.00 63.38 80 GLY A CA 1
ATOM 618 C C . GLY A 1 80 ? -11.820 6.458 14.799 1.00 63.38 80 GLY A C 1
ATOM 619 O O . GLY A 1 80 ? -10.759 6.081 14.312 1.00 63.38 80 GLY A O 1
ATOM 620 N N . SER A 1 81 ? -12.470 7.530 14.344 1.00 66.06 81 SER A N 1
ATOM 621 C CA . SER A 1 81 ? -12.052 8.274 13.149 1.00 66.06 81 SER A CA 1
ATOM 622 C C . SER A 1 81 ? -10.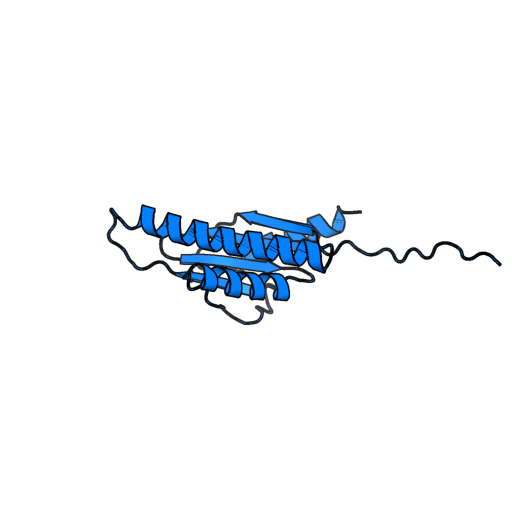735 9.030 13.343 1.00 66.06 81 SER A C 1
ATOM 624 O O . SER A 1 81 ? -9.863 8.962 12.480 1.00 66.06 81 SER A O 1
ATOM 626 N N . GLU A 1 82 ? -10.544 9.703 14.481 1.00 71.19 82 GLU A N 1
ATOM 627 C CA . GLU A 1 82 ? -9.297 10.420 14.788 1.00 71.19 82 GLU A CA 1
ATOM 628 C C . GLU A 1 82 ? -8.115 9.461 14.962 1.00 71.19 82 GLU A C 1
ATOM 630 O O . GLU A 1 82 ? -7.023 9.712 14.440 1.00 71.19 82 GLU A O 1
ATOM 635 N N . LEU A 1 83 ? -8.330 8.336 15.655 1.00 72.88 83 LEU A N 1
ATOM 636 C CA . LEU A 1 83 ? -7.294 7.322 15.831 1.00 72.88 83 LEU A CA 1
ATOM 637 C C . LEU A 1 83 ? -6.942 6.651 14.499 1.00 72.88 83 LEU A C 1
ATOM 639 O O . LEU A 1 83 ? -5.758 6.534 14.181 1.00 72.88 83 LEU A O 1
ATOM 643 N N . ALA A 1 84 ? -7.946 6.250 13.713 1.00 72.38 84 ALA A N 1
ATOM 644 C CA . ALA A 1 84 ? -7.738 5.672 12.389 1.00 72.38 84 ALA A CA 1
ATOM 645 C C . ALA A 1 84 ? -6.963 6.646 11.496 1.00 72.38 84 ALA A C 1
ATOM 647 O O . ALA A 1 84 ? -5.944 6.263 10.928 1.00 72.38 84 ALA A O 1
ATOM 648 N N . ASN A 1 85 ? -7.348 7.926 11.462 1.00 77.38 85 ASN A N 1
ATOM 649 C CA . ASN A 1 85 ? -6.648 8.948 10.684 1.00 77.38 85 ASN A CA 1
ATOM 650 C C . ASN A 1 85 ? -5.176 9.103 11.112 1.00 77.38 85 ASN A C 1
ATOM 652 O O . ASN A 1 85 ? -4.285 9.109 10.268 1.00 77.38 85 ASN A O 1
ATOM 656 N N . ASN A 1 86 ? -4.887 9.151 12.417 1.00 82.75 86 ASN A N 1
ATOM 657 C CA . ASN A 1 86 ? -3.511 9.245 12.920 1.00 82.75 86 ASN A CA 1
ATOM 658 C C . ASN A 1 86 ? -2.662 8.034 12.495 1.00 82.75 86 ASN A C 1
ATOM 660 O O . ASN A 1 86 ? -1.544 8.184 11.994 1.00 82.75 86 ASN A O 1
ATOM 664 N N . VAL A 1 87 ? -3.202 6.822 12.643 1.00 83.94 87 VAL A N 1
ATOM 665 C CA . VAL A 1 87 ? -2.493 5.597 12.254 1.00 83.94 87 VAL A CA 1
ATOM 666 C C . VAL A 1 87 ? -2.308 5.530 10.731 1.00 83.94 87 VAL A C 1
ATOM 668 O O . VAL A 1 87 ? -1.208 5.208 10.280 1.00 83.94 87 VAL A O 1
ATOM 671 N N . VAL A 1 88 ? -3.324 5.890 9.935 1.00 82.56 88 VAL A N 1
ATOM 672 C CA . VAL A 1 88 ? -3.239 5.998 8.464 1.00 82.56 88 VAL A CA 1
ATOM 673 C C . VAL A 1 88 ? -2.146 6.980 8.054 1.00 82.56 88 VAL A C 1
ATOM 675 O O . VAL A 1 88 ? -1.290 6.628 7.248 1.00 82.56 88 VAL A O 1
ATOM 678 N N . GLN A 1 89 ? -2.121 8.186 8.623 1.00 85.62 89 GLN A N 1
ATOM 679 C CA . GLN A 1 89 ? -1.123 9.202 8.282 1.00 85.62 89 GLN A CA 1
ATOM 680 C C . GLN A 1 89 ? 0.299 8.737 8.599 1.00 85.62 89 GLN A C 1
ATOM 682 O O . GLN A 1 89 ? 1.210 8.921 7.790 1.00 85.62 89 GLN A O 1
ATOM 687 N N . LYS A 1 90 ? 0.501 8.081 9.746 1.00 89.75 90 LYS A N 1
ATOM 688 C CA . LYS A 1 90 ? 1.804 7.509 10.110 1.00 89.75 90 LYS A CA 1
ATOM 689 C C . LYS A 1 90 ? 2.217 6.367 9.182 1.00 89.75 90 LYS A C 1
ATOM 691 O O . LYS A 1 90 ? 3.390 6.290 8.810 1.00 89.75 90 LYS A O 1
ATOM 696 N N . ALA A 1 91 ? 1.278 5.504 8.794 1.00 88.38 91 ALA A N 1
ATOM 697 C CA . ALA A 1 91 ? 1.519 4.430 7.834 1.00 88.38 91 ALA A CA 1
ATOM 698 C C . ALA A 1 91 ? 1.875 4.992 6.449 1.00 88.38 91 ALA A C 1
ATOM 700 O O . ALA A 1 91 ? 2.897 4.617 5.875 1.00 88.38 91 ALA A O 1
ATOM 701 N N . LEU A 1 92 ? 1.109 5.964 5.952 1.00 88.56 92 LEU A N 1
ATOM 702 C CA . LEU A 1 92 ? 1.371 6.625 4.677 1.00 88.56 92 LEU A CA 1
ATOM 703 C C . LEU A 1 92 ? 2.715 7.365 4.696 1.00 88.56 92 LEU A C 1
ATOM 705 O O . LEU A 1 92 ? 3.499 7.250 3.760 1.00 88.56 92 LEU A O 1
ATOM 709 N N . GLY A 1 93 ? 3.046 8.052 5.793 1.00 90.12 93 GLY A N 1
ATOM 710 C CA . GLY A 1 93 ? 4.348 8.697 5.975 1.00 90.12 93 GLY A CA 1
ATOM 711 C C . GLY A 1 93 ? 5.522 7.710 6.019 1.00 90.12 93 GLY A C 1
ATOM 712 O O . GLY A 1 93 ? 6.637 8.051 5.620 1.00 90.12 93 GLY A O 1
ATOM 713 N N . ALA A 1 94 ? 5.308 6.478 6.486 1.00 92.50 94 ALA A N 1
ATOM 714 C CA . ALA A 1 94 ? 6.303 5.411 6.400 1.00 92.50 94 ALA A CA 1
ATOM 715 C C . ALA A 1 94 ? 6.484 4.914 4.957 1.00 92.50 94 ALA A C 1
ATOM 717 O O . ALA A 1 94 ? 7.618 4.805 4.489 1.00 92.50 94 ALA A O 1
ATOM 718 N N . VAL A 1 95 ? 5.384 4.693 4.234 1.00 91.44 95 VAL A N 1
ATOM 719 C CA . VAL A 1 95 ? 5.394 4.299 2.816 1.00 91.44 95 VAL A CA 1
ATOM 720 C C . VAL A 1 95 ? 6.079 5.359 1.956 1.00 91.44 95 VAL A C 1
ATOM 722 O O . VAL A 1 95 ? 6.994 5.034 1.206 1.00 91.44 95 VAL A O 1
ATOM 725 N N . LEU A 1 96 ? 5.735 6.636 2.125 1.00 91.19 96 LEU A N 1
ATOM 726 C CA . LEU A 1 96 ? 6.366 7.747 1.406 1.00 91.19 96 LEU A CA 1
ATOM 727 C C . LEU A 1 96 ? 7.876 7.820 1.662 1.00 91.19 96 LEU A C 1
ATOM 729 O O . LEU A 1 96 ? 8.659 8.065 0.744 1.00 91.19 96 LEU A O 1
ATOM 733 N N . ARG A 1 97 ? 8.317 7.574 2.901 1.00 92.31 97 ARG A N 1
ATOM 734 C CA . ARG A 1 97 ? 9.751 7.496 3.215 1.00 92.31 97 ARG A CA 1
ATOM 735 C C . ARG A 1 97 ? 10.423 6.311 2.529 1.00 92.31 97 ARG A C 1
ATOM 737 O O . ARG A 1 97 ? 11.518 6.474 2.001 1.00 92.31 97 ARG A O 1
ATOM 744 N N . ALA A 1 98 ? 9.766 5.157 2.480 1.00 91.44 98 ALA A N 1
ATOM 745 C CA . ALA A 1 98 ? 10.272 3.985 1.773 1.00 91.44 98 ALA A CA 1
ATOM 746 C C . ALA A 1 98 ? 10.415 4.236 0.269 1.00 91.44 98 ALA A C 1
ATOM 748 O O . ALA A 1 98 ? 11.454 3.916 -0.308 1.00 91.44 98 ALA A O 1
ATOM 749 N N . MET A 1 99 ? 9.421 4.885 -0.343 1.00 90.31 99 MET A N 1
ATOM 750 C CA . MET A 1 99 ? 9.469 5.295 -1.747 1.00 90.31 99 MET A CA 1
ATOM 751 C C . MET A 1 99 ? 10.654 6.225 -2.021 1.00 90.31 99 MET A C 1
ATOM 753 O O . MET A 1 99 ? 11.413 5.978 -2.956 1.00 90.31 99 MET A O 1
ATOM 757 N N . HIS A 1 100 ? 10.861 7.249 -1.184 1.00 89.94 100 HIS A N 1
ATOM 758 C CA . HIS A 1 100 ? 12.001 8.160 -1.322 1.00 89.94 100 HIS A CA 1
ATOM 759 C C . HIS A 1 100 ? 13.348 7.444 -1.175 1.00 89.94 100 HIS A C 1
ATOM 761 O O . HIS A 1 100 ? 14.291 7.745 -1.907 1.00 89.94 100 HIS A O 1
ATOM 767 N N . SER A 1 101 ? 13.461 6.488 -0.252 1.00 90.75 101 SER A N 1
ATOM 768 C CA . SER A 1 101 ? 14.677 5.685 -0.101 1.00 90.75 101 SER A CA 1
ATOM 769 C C . SER A 1 101 ? 14.934 4.819 -1.339 1.00 90.75 101 SER A C 1
ATOM 771 O O . SER A 1 101 ? 16.042 4.841 -1.872 1.00 90.75 101 SER A O 1
ATOM 773 N N . ALA A 1 102 ? 13.908 4.144 -1.868 1.00 86.88 102 ALA A N 1
ATOM 774 C CA . ALA A 1 102 ? 14.017 3.352 -3.096 1.00 86.88 102 ALA A CA 1
ATOM 775 C C . ALA A 1 102 ? 14.366 4.216 -4.327 1.00 86.88 102 ALA A C 1
ATOM 777 O O . ALA A 1 102 ? 15.194 3.819 -5.150 1.00 86.88 102 ALA A O 1
ATOM 778 N N . GLN A 1 103 ? 13.794 5.421 -4.423 1.00 86.44 103 GLN A N 1
ATOM 779 C CA . GLN A 1 103 ? 14.140 6.431 -5.429 1.00 86.44 103 GLN A CA 1
ATOM 780 C C . GLN A 1 103 ? 15.621 6.809 -5.366 1.00 86.44 103 GLN A C 1
ATOM 782 O O . GLN A 1 103 ? 16.305 6.764 -6.386 1.00 86.44 103 GLN A O 1
ATOM 787 N N . ARG A 1 104 ? 16.135 7.148 -4.176 1.00 86.69 104 ARG A N 1
ATOM 788 C CA . ARG A 1 104 ? 17.535 7.570 -4.001 1.00 86.69 104 ARG A CA 1
ATOM 789 C C . ARG A 1 104 ? 18.532 6.442 -4.241 1.00 86.69 104 ARG A C 1
ATOM 791 O O . ARG A 1 104 ? 19.579 6.686 -4.824 1.00 86.69 104 ARG A O 1
ATOM 798 N N . MET A 1 105 ? 18.225 5.231 -3.781 1.00 86.06 105 MET A N 1
ATOM 799 C CA . MET A 1 105 ? 19.150 4.096 -3.860 1.00 86.06 105 MET A CA 1
ATOM 800 C C . MET A 1 105 ? 19.246 3.505 -5.269 1.00 86.06 105 MET A C 1
ATOM 802 O O . MET A 1 105 ? 20.324 3.079 -5.672 1.00 86.06 105 MET A O 1
ATOM 806 N N . HIS A 1 106 ? 18.137 3.470 -6.016 1.00 83.00 106 HIS A N 1
ATOM 807 C CA . HIS A 1 106 ? 18.050 2.713 -7.273 1.00 83.00 106 HIS A CA 1
ATOM 808 C C . HIS A 1 106 ? 17.556 3.525 -8.475 1.00 83.00 106 HIS A C 1
ATOM 810 O O . HIS A 1 106 ? 17.263 2.941 -9.521 1.00 83.00 106 HIS A O 1
ATOM 816 N N . GLY A 1 107 ? 17.417 4.850 -8.337 1.00 79.00 107 GLY A N 1
ATOM 817 C CA . GLY A 1 107 ? 16.899 5.716 -9.401 1.00 79.00 107 GLY A CA 1
ATOM 818 C C . GLY A 1 107 ? 15.490 5.323 -9.850 1.00 79.00 107 GLY A C 1
ATOM 819 O O . GLY A 1 107 ? 15.144 5.478 -11.019 1.00 79.00 107 GLY A O 1
ATOM 820 N N . SER A 1 108 ? 14.698 4.726 -8.953 1.00 79.50 108 SER A N 1
ATOM 821 C CA . SER A 1 108 ? 13.424 4.117 -9.322 1.00 79.50 108 SER A CA 1
ATOM 822 C C . SER A 1 108 ? 12.306 5.155 -9.347 1.00 79.50 108 SER A C 1
ATOM 824 O O . SER A 1 108 ? 12.098 5.825 -8.344 1.00 79.50 108 SER A O 1
ATOM 826 N N . LEU A 1 109 ? 11.530 5.268 -10.426 1.00 80.06 109 LEU A N 1
ATOM 827 C CA . LEU A 1 109 ? 10.278 6.026 -10.387 1.00 80.06 109 LEU A CA 1
ATOM 828 C C . LEU A 1 109 ? 9.272 5.263 -9.521 1.00 80.06 109 LEU A C 1
ATOM 830 O O . LEU A 1 109 ? 9.033 4.081 -9.756 1.00 80.06 109 LEU A O 1
ATOM 834 N N . VAL A 1 110 ? 8.666 5.922 -8.537 1.00 78.25 110 VAL A N 1
ATOM 835 C CA . VAL A 1 110 ? 7.676 5.281 -7.666 1.00 78.25 110 VAL A CA 1
ATOM 836 C C . VAL A 1 110 ? 6.383 6.078 -7.693 1.00 78.25 110 VAL A C 1
ATOM 838 O O . VAL A 1 110 ? 6.381 7.259 -7.353 1.00 78.25 110 VAL A O 1
ATOM 841 N N . GLY A 1 111 ? 5.302 5.437 -8.135 1.00 76.75 111 GLY A N 1
ATOM 842 C CA . GLY A 1 111 ? 3.955 6.006 -8.171 1.00 76.75 111 GLY A CA 1
ATOM 843 C C . GLY A 1 111 ? 3.076 5.486 -7.034 1.00 76.75 111 GLY A C 1
ATOM 844 O O . GLY A 1 111 ? 3.315 4.398 -6.510 1.00 76.75 111 GLY A O 1
ATOM 845 N N . ILE A 1 112 ? 2.044 6.252 -6.677 1.00 77.69 112 ILE A N 1
ATOM 846 C CA . ILE A 1 112 ? 0.996 5.836 -5.734 1.00 77.69 112 ILE A CA 1
ATOM 847 C C . ILE A 1 112 ? -0.312 5.687 -6.505 1.00 77.69 112 ILE A C 1
ATOM 849 O O . ILE A 1 112 ? -0.689 6.585 -7.258 1.00 77.69 112 ILE A O 1
ATOM 853 N N . ALA A 1 113 ? -1.000 4.571 -6.293 1.00 73.94 113 ALA A N 1
ATOM 854 C CA . ALA A 1 113 ? -2.372 4.356 -6.721 1.00 73.94 113 ALA A CA 1
ATOM 855 C C . ALA A 1 113 ? -3.260 4.282 -5.471 1.00 73.94 113 ALA A C 1
ATOM 857 O O . ALA A 1 113 ? -3.054 3.425 -4.615 1.00 73.94 113 ALA A O 1
ATOM 858 N N . LEU A 1 114 ? -4.215 5.205 -5.347 1.00 66.75 114 LEU A N 1
ATOM 859 C CA . LEU A 1 114 ? -5.257 5.130 -4.323 1.00 66.75 114 LEU A CA 1
ATOM 860 C C . LEU A 1 114 ? -6.360 4.210 -4.849 1.00 66.75 114 LEU A C 1
ATOM 862 O O . LEU A 1 114 ? -6.926 4.473 -5.912 1.00 66.75 114 LEU A O 1
ATOM 866 N N . GLU A 1 115 ? -6.620 3.125 -4.133 1.00 61.38 115 GLU A N 1
ATOM 867 C CA . GLU A 1 115 ? -7.538 2.061 -4.525 1.00 61.38 115 GLU A CA 1
ATOM 868 C C . GLU A 1 115 ? -8.491 1.750 -3.366 1.00 61.38 115 GLU A C 1
ATOM 870 O O . GLU A 1 115 ? -8.142 1.930 -2.209 1.00 61.38 115 GLU A O 1
ATOM 875 N N . ASP A 1 116 ? -9.701 1.296 -3.674 1.00 58.22 116 ASP A N 1
ATOM 876 C CA . ASP A 1 116 ? -10.603 0.686 -2.692 1.00 58.22 116 ASP A CA 1
ATOM 877 C C . ASP A 1 116 ? -10.326 -0.825 -2.737 1.00 58.22 116 ASP A C 1
ATOM 879 O O . ASP A 1 116 ? -10.972 -1.554 -3.483 1.00 58.22 116 ASP A O 1
ATOM 883 N N . LEU A 1 117 ? -9.270 -1.282 -2.048 1.00 51.16 117 LEU A N 1
ATOM 884 C CA . LEU A 1 117 ? -8.844 -2.699 -1.983 1.00 51.16 117 LEU A CA 1
ATOM 885 C C . LEU A 1 117 ? -9.736 -3.531 -1.033 1.00 51.16 117 LEU A C 1
ATOM 887 O O . LEU A 1 117 ? -9.254 -4.515 -0.451 1.00 51.16 117 LEU A O 1
ATOM 891 N N . GLY A 1 118 ? -11.009 -3.146 -0.864 1.00 45.66 118 GLY A N 1
ATOM 892 C CA . GLY A 1 118 ? -11.980 -3.785 0.018 1.00 45.66 118 GLY A CA 1
ATOM 893 C C . GLY A 1 118 ? -11.788 -5.301 0.092 1.00 45.66 118 GLY A C 1
ATOM 894 O O . GLY A 1 118 ? -11.805 -5.993 -0.924 1.00 45.66 118 GLY A O 1
ATOM 895 N N . GLU A 1 119 ? -11.521 -5.786 1.310 1.00 47.06 119 GLU A N 1
ATOM 896 C CA . GLU A 1 119 ? -11.199 -7.183 1.621 1.00 47.06 119 GLU A CA 1
ATOM 897 C C . GLU A 1 119 ? -10.265 -7.842 0.587 1.00 47.06 119 GLU A C 1
ATOM 899 O O . GLU A 1 119 ? -10.653 -8.722 -0.170 1.00 47.06 119 GLU A O 1
ATOM 904 N N . VAL A 1 120 ? -8.979 -7.468 0.601 1.00 44.44 120 VAL A N 1
ATOM 905 C CA . VAL A 1 120 ? -7.875 -8.106 -0.165 1.00 44.44 120 VAL A CA 1
ATOM 906 C C . VAL A 1 120 ? -7.850 -9.651 -0.162 1.00 44.44 120 VAL A C 1
ATOM 908 O O . VAL A 1 120 ? -7.193 -10.253 -1.007 1.00 44.44 120 VAL A O 1
ATOM 911 N N . GLY A 1 121 ? -8.586 -10.314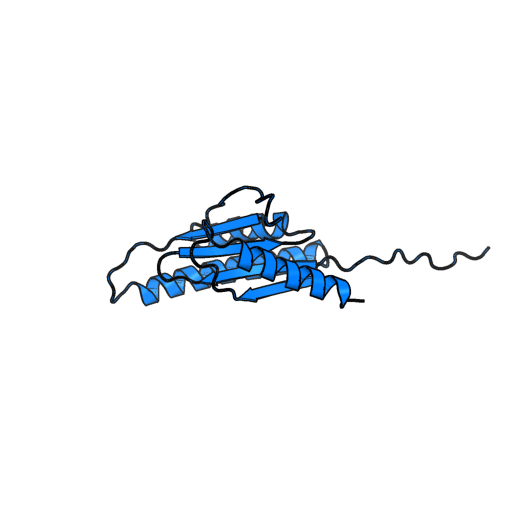 0.736 1.00 43.31 121 GLY A N 1
ATOM 912 C CA . GLY A 1 121 ? -8.827 -11.758 0.653 1.00 43.31 121 GLY A CA 1
ATOM 913 C C . GLY A 1 121 ? -9.680 -12.192 -0.552 1.00 43.31 121 GLY A C 1
ATOM 914 O O . GLY A 1 121 ? -9.465 -13.286 -1.069 1.00 43.31 121 GLY A O 1
ATOM 915 N N . GLU A 1 122 ? -10.589 -11.342 -1.042 1.00 44.00 122 GLU A N 1
ATOM 916 C CA . GLU A 1 122 ? -11.558 -11.673 -2.096 1.00 44.00 122 GLU A CA 1
ATOM 917 C C . GLU A 1 122 ? -11.337 -10.897 -3.410 1.00 44.00 122 GLU A C 1
ATOM 919 O O . GLU A 1 122 ? -11.546 -11.453 -4.494 1.00 44.00 122 GLU A O 1
ATOM 924 N N . ASN A 1 123 ? -10.821 -9.659 -3.372 1.00 48.09 123 ASN A N 1
ATOM 925 C CA . ASN A 1 123 ? -10.698 -8.811 -4.568 1.00 48.09 123 ASN A CA 1
ATOM 926 C C . ASN A 1 123 ? -9.277 -8.724 -5.154 1.00 48.09 123 ASN A C 1
ATOM 928 O O . ASN A 1 123 ? -8.570 -7.723 -5.080 1.00 48.09 123 ASN A O 1
ATOM 932 N N . LYS A 1 124 ? -8.885 -9.765 -5.898 1.00 54.34 124 LYS A N 1
ATOM 933 C CA . LYS A 1 124 ? -7.671 -9.775 -6.750 1.00 54.34 124 LYS A CA 1
ATOM 934 C C . LYS A 1 124 ? -7.668 -8.704 -7.861 1.00 54.34 124 LYS A C 1
ATOM 936 O O . LYS A 1 124 ? -6.641 -8.504 -8.510 1.00 54.34 124 LYS A O 1
ATOM 941 N N . ARG A 1 125 ? -8.806 -8.052 -8.139 1.00 54.41 125 ARG A N 1
ATOM 942 C CA . ARG A 1 125 ? -8.976 -7.097 -9.254 1.00 54.41 125 ARG A CA 1
ATOM 943 C C . ARG A 1 125 ? -8.197 -5.804 -9.060 1.00 54.41 125 ARG A C 1
ATOM 945 O O . ARG A 1 125 ? -7.676 -5.272 -10.039 1.00 54.41 125 ARG A O 1
ATOM 952 N N . ASP A 1 126 ? -8.089 -5.335 -7.831 1.00 53.09 126 ASP A N 1
ATOM 953 C CA . ASP A 1 126 ? -7.473 -4.043 -7.545 1.00 53.09 126 ASP A CA 1
ATOM 954 C C . ASP A 1 126 ? -5.942 -4.147 -7.588 1.00 53.09 126 ASP A C 1
ATOM 956 O O . ASP A 1 126 ? -5.283 -3.379 -8.281 1.00 53.09 126 ASP A O 1
ATOM 960 N N . LEU A 1 127 ? -5.377 -5.258 -7.109 1.00 57.88 127 LEU A N 1
ATOM 961 C CA . LEU A 1 127 ? -3.961 -5.586 -7.321 1.00 57.88 127 LEU A CA 1
ATOM 962 C C . LEU A 1 127 ? -3.591 -5.729 -8.815 1.00 57.88 127 LEU A C 1
ATOM 964 O O . LEU A 1 127 ? -2.504 -5.334 -9.248 1.00 57.88 127 LEU A O 1
ATOM 968 N N . ILE A 1 128 ? -4.512 -6.241 -9.643 1.00 62.31 128 ILE A N 1
ATOM 969 C CA . ILE A 1 128 ? -4.359 -6.248 -11.108 1.00 62.31 128 ILE A CA 1
ATOM 970 C C . ILE A 1 128 ? -4.363 -4.814 -11.668 1.00 62.31 128 ILE A C 1
ATOM 972 O O . ILE A 1 128 ? -3.676 -4.548 -12.658 1.00 62.31 128 ILE A O 1
ATOM 976 N N . ARG A 1 129 ? -5.104 -3.881 -11.062 1.00 60.59 129 ARG A N 1
ATOM 977 C CA . ARG A 1 129 ? -5.171 -2.475 -11.478 1.00 60.59 129 ARG A CA 1
ATOM 978 C C . ARG A 1 129 ? -3.892 -1.718 -11.128 1.00 60.59 129 ARG A C 1
ATOM 980 O O . ARG A 1 129 ? -3.319 -1.123 -12.044 1.00 60.59 129 ARG A O 1
ATOM 987 N N . ALA A 1 130 ? -3.376 -1.841 -9.905 1.00 58.78 130 ALA A N 1
ATOM 988 C CA . ALA A 1 130 ? -2.072 -1.298 -9.517 1.00 58.78 130 ALA A CA 1
ATOM 989 C C . ALA A 1 130 ? -0.960 -1.800 -10.455 1.00 58.78 130 ALA A C 1
ATOM 991 O O . ALA A 1 130 ? -0.141 -1.025 -10.961 1.00 58.78 130 ALA A O 1
ATOM 992 N N . ARG A 1 131 ? -0.993 -3.095 -10.798 1.00 63.88 131 ARG A N 1
ATOM 993 C CA . ARG A 1 131 ? -0.102 -3.679 -11.806 1.00 63.88 131 ARG A CA 1
ATOM 994 C C . ARG A 1 131 ? -0.301 -3.077 -13.200 1.00 63.88 131 ARG A C 1
ATOM 996 O O . ARG A 1 131 ? 0.684 -2.789 -13.871 1.00 63.88 131 ARG A O 1
ATOM 1003 N N . ARG A 1 132 ? -1.535 -2.878 -13.673 1.00 66.31 132 ARG A N 1
ATOM 1004 C CA . ARG A 1 132 ? -1.787 -2.238 -14.981 1.00 66.31 132 ARG A CA 1
ATOM 1005 C C . ARG A 1 132 ? -1.256 -0.810 -15.028 1.00 66.31 132 ARG A C 1
ATOM 1007 O O . ARG A 1 132 ? -0.702 -0.420 -16.052 1.00 66.31 132 ARG A O 1
ATOM 1014 N N . VAL A 1 133 ? -1.392 -0.051 -13.941 1.00 64.94 133 VAL A N 1
ATOM 1015 C CA . VAL A 1 133 ? -0.808 1.293 -13.821 1.00 64.94 133 VAL A CA 1
ATOM 1016 C C . VAL A 1 133 ? 0.714 1.212 -13.916 1.00 64.94 133 VAL A C 1
ATOM 1018 O O . VAL A 1 133 ? 1.314 1.954 -14.688 1.00 64.94 133 VAL A O 1
ATOM 1021 N N . TRP A 1 134 ? 1.341 0.260 -13.224 1.00 63.25 134 TRP A N 1
ATOM 1022 C CA . TRP A 1 134 ? 2.782 0.019 -13.334 1.00 63.25 134 TRP A CA 1
ATOM 1023 C C . TRP A 1 134 ? 3.215 -0.326 -14.767 1.00 63.25 134 TRP A C 1
ATOM 1025 O O . TRP A 1 134 ? 4.137 0.284 -15.310 1.00 63.25 134 TRP A O 1
ATOM 1035 N N . GLU A 1 135 ? 2.510 -1.254 -15.418 1.00 67.12 135 GLU A N 1
ATOM 1036 C CA . GLU A 1 135 ? 2.773 -1.629 -16.809 1.00 67.12 135 GLU A CA 1
ATOM 1037 C C . GLU A 1 135 ? 2.584 -0.442 -17.765 1.00 67.12 135 GLU A C 1
ATOM 1039 O O . GLU A 1 135 ? 3.330 -0.315 -18.736 1.00 67.12 135 GLU A O 1
ATOM 1044 N N . TYR A 1 136 ? 1.606 0.431 -17.509 1.00 70.31 136 TYR A N 1
ATOM 1045 C CA . TYR A 1 136 ? 1.394 1.658 -18.272 1.00 70.31 136 TYR A CA 1
ATOM 1046 C C . TYR A 1 136 ? 2.563 2.633 -18.100 1.00 70.31 136 TYR A C 1
ATOM 1048 O O . TYR A 1 136 ? 3.103 3.102 -19.102 1.00 70.31 136 TYR A O 1
ATOM 1056 N N . VAL A 1 137 ? 2.990 2.889 -16.860 1.00 63.34 137 VAL A N 1
ATOM 1057 C CA . VAL A 1 137 ? 4.107 3.790 -16.541 1.00 63.34 137 VAL A CA 1
ATOM 1058 C C . VAL A 1 137 ? 5.391 3.324 -17.228 1.00 63.34 137 VAL A C 1
ATOM 1060 O O . VAL A 1 137 ? 6.045 4.125 -17.885 1.00 63.34 137 VAL A O 1
ATOM 1063 N N . ILE A 1 138 ? 5.719 2.029 -17.183 1.00 64.81 138 ILE A N 1
ATOM 1064 C CA . ILE A 1 138 ? 6.911 1.498 -17.870 1.00 64.81 138 ILE A CA 1
ATOM 1065 C C . ILE A 1 138 ? 6.813 1.634 -19.390 1.00 64.81 138 ILE A C 1
ATOM 1067 O O . ILE A 1 138 ? 7.810 1.925 -20.052 1.00 64.81 138 ILE A O 1
ATOM 1071 N N . ARG A 1 139 ? 5.629 1.405 -19.971 1.00 66.31 139 ARG A N 1
ATOM 1072 C CA . ARG A 1 139 ? 5.444 1.518 -21.426 1.00 66.31 139 ARG A CA 1
ATOM 1073 C C . ARG A 1 139 ? 5.611 2.953 -21.929 1.00 66.31 139 ARG A C 1
ATOM 1075 O O . ARG A 1 139 ? 6.082 3.119 -23.051 1.00 66.31 139 ARG A O 1
ATOM 1082 N N . HIS A 1 140 ? 5.240 3.944 -21.119 1.00 61.00 140 HIS A N 1
ATOM 1083 C CA . HIS A 1 140 ? 5.183 5.355 -21.520 1.00 61.00 140 HIS A CA 1
ATOM 1084 C C . HIS A 1 140 ? 6.301 6.222 -20.938 1.00 61.00 140 HIS A C 1
ATOM 1086 O O . HIS A 1 140 ? 6.449 7.361 -21.358 1.00 61.00 140 HIS A O 1
ATOM 1092 N N . ALA A 1 141 ? 7.124 5.705 -20.029 1.00 54.72 141 ALA A N 1
ATOM 1093 C CA . ALA A 1 141 ? 8.330 6.383 -19.558 1.00 54.72 141 ALA A CA 1
ATOM 1094 C C . ALA A 1 141 ? 9.529 6.243 -20.522 1.00 54.72 141 ALA A C 1
ATOM 1096 O O . ALA A 1 141 ? 10.674 6.124 -20.084 1.00 54.72 141 ALA A O 1
ATOM 1097 N N . ARG A 1 142 ? 9.248 6.182 -21.827 1.00 46.81 142 ARG A N 1
ATOM 1098 C CA . ARG A 1 142 ? 10.230 6.073 -22.909 1.00 46.81 142 ARG A CA 1
ATOM 1099 C C . ARG A 1 142 ? 10.551 7.431 -23.501 1.00 46.81 142 ARG A C 1
ATOM 1101 O O . ARG A 1 142 ? 9.592 8.206 -23.697 1.00 46.81 142 ARG A O 1
#

Nearest PDB structures (foldseek):
  4peo-assembly1_B  TM=4.635E-01  e=3.209E-02  Staphylococcus aureus subsp. aureus Mu50
  6tv6-assembly1_B-2  TM=4.541E-01  e=3.019E-02  Bacillus subtilis subsp. subtilis str. 168
  3n5m-assembly1_B  TM=6.649E-01  e=6.786E-01  Bacillus anthracis
  5t4j-assembly1_B  TM=5.967E-01  e=1.106E+00  Bacillus subtilis
  8q3k-assembly1_C  TM=3.463E-01  e=7.666E-01  African swine fever virus BA71V

Mean predicted aligned error: 10.47 Å

pLDDT: mean 73.08, std 16.16, range [38.59, 94.69]

Foldseek 3Di:
DDPPDPPPPPQAWEKEWEWAQDLFKIKIKIATDCSLQLLVQLCVQLVVVVFHWAWPDSADPLLRIGMTMTGFPPDDPPCSVVRSVVSVVSSVVSSVVSQVVCCVPPVHHYYYDYDNCPPVVPDSPVSNVSVVVRVVCSVPVD